Protein AF-W0DIJ5-F1 (afdb_monomer)

Mean predicted aligned error: 5.02 Å

Sequence (84 aa):
MRPDARTRWRCRRGMLENDLLLGQFLDHGYDQLDQEGRDAFERLLGYPDDVLLQIVLGRQETVDSGIARLVPLIRAAAKACTED

InterPro domains:
  IPR005631 Flavinator of succinate dehydrogenase [PF03937] (5-76)
  IPR036714 Flavinator of succinate dehydrogenase superfamily [G3DSA:1.10.150.250] (2-83)
  IPR036714 Flavinator of succinate dehydrogenase superfamily [SSF109910] (5-75)
  IPR050531 SdhE FAD assembly factor [PTHR39585] (5-79)

Organism: NCBI:txid71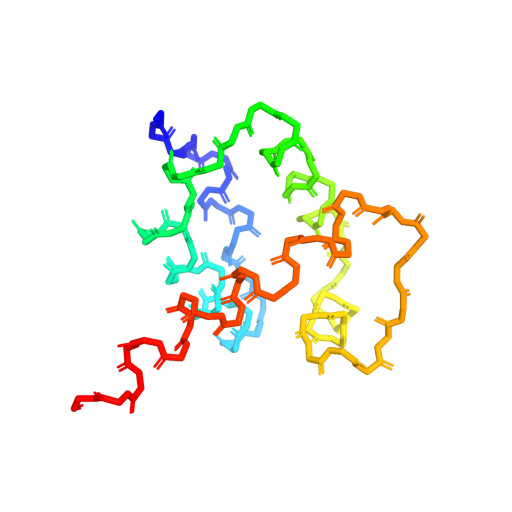3585

pLDDT: mean 83.55, std 9.29, range [39.31, 91.31]

Structure (mmCIF, N/CA/C/O backbone):
data_AF-W0DIJ5-F1
#
_entry.id   AF-W0DIJ5-F1
#
loop_
_atom_site.group_PDB
_atom_site.id
_atom_site.type_symbol
_atom_site.label_atom_id
_atom_site.label_alt_id
_atom_site.label_comp_id
_atom_site.label_asym_id
_atom_site.label_entity_id
_atom_site.label_seq_id
_atom_site.pdbx_PDB_ins_code
_atom_site.Cartn_x
_atom_site.Cartn_y
_atom_site.Cartn_z
_atom_site.occupancy
_atom_site.B_iso_or_equiv
_atom_site.auth_seq_id
_atom_site.auth_comp_id
_atom_site.auth_asym_id
_atom_site.auth_atom_id
_atom_site.pdbx_PDB_model_num
ATOM 1 N N . MET A 1 1 ? -14.076 1.148 -5.290 1.00 57.00 1 MET A N 1
ATOM 2 C CA . MET A 1 1 ? -13.847 0.644 -6.677 1.00 57.00 1 MET A CA 1
ATOM 3 C C . MET A 1 1 ? -13.181 -0.709 -6.553 1.00 57.00 1 MET A C 1
ATOM 5 O O . MET A 1 1 ? -12.188 -0.804 -5.846 1.00 57.00 1 MET A O 1
ATOM 9 N N . ARG A 1 2 ? -13.732 -1.762 -7.167 1.00 64.19 2 ARG A N 1
ATOM 10 C CA . ARG A 1 2 ? -13.165 -3.110 -7.015 1.00 64.19 2 ARG A CA 1
ATOM 11 C C . ARG A 1 2 ? -11.798 -3.185 -7.707 1.00 64.19 2 ARG A C 1
ATOM 13 O O . ARG A 1 2 ? -11.685 -2.657 -8.813 1.00 64.19 2 ARG A O 1
ATOM 20 N N . PRO A 1 3 ? -10.780 -3.810 -7.092 1.00 68.31 3 PRO A N 1
ATOM 21 C CA . PRO A 1 3 ? -9.485 -3.966 -7.733 1.00 68.31 3 PRO A CA 1
ATOM 22 C C . PRO A 1 3 ? -9.630 -4.800 -9.005 1.00 68.31 3 PRO A C 1
ATOM 24 O O . PRO A 1 3 ? -10.264 -5.859 -9.004 1.00 68.31 3 PRO A O 1
ATOM 27 N N . ASP A 1 4 ? -9.039 -4.306 -10.088 1.00 78.44 4 ASP A N 1
ATOM 28 C CA . ASP A 1 4 ? -9.084 -4.958 -11.390 1.00 78.44 4 ASP A CA 1
ATOM 29 C C . ASP A 1 4 ? -8.414 -6.341 -11.345 1.00 78.44 4 ASP A C 1
ATOM 31 O O . ASP A 1 4 ? -7.485 -6.580 -10.559 1.00 78.44 4 ASP A O 1
ATOM 35 N N . ALA A 1 5 ? -8.830 -7.257 -12.223 1.00 80.62 5 ALA A N 1
ATOM 36 C CA . ALA A 1 5 ? -8.292 -8.621 -12.247 1.00 80.62 5 ALA A CA 1
ATOM 37 C C . ALA A 1 5 ? -6.763 -8.632 -12.446 1.00 80.62 5 ALA A C 1
ATOM 39 O O . ALA A 1 5 ? -6.056 -9.467 -11.876 1.00 80.62 5 ALA A O 1
ATOM 40 N N . ARG A 1 6 ? -6.233 -7.644 -13.182 1.00 80.75 6 ARG A N 1
ATOM 41 C CA . ARG A 1 6 ? -4.793 -7.434 -13.388 1.00 80.75 6 ARG A CA 1
ATOM 42 C C . ARG A 1 6 ? -4.054 -7.065 -12.100 1.00 80.75 6 ARG A C 1
ATOM 44 O O . ARG A 1 6 ? -2.917 -7.488 -11.908 1.00 80.75 6 ARG A O 1
ATOM 51 N N . THR A 1 7 ? -4.656 -6.258 -11.231 1.00 80.81 7 THR A N 1
ATOM 52 C CA . THR A 1 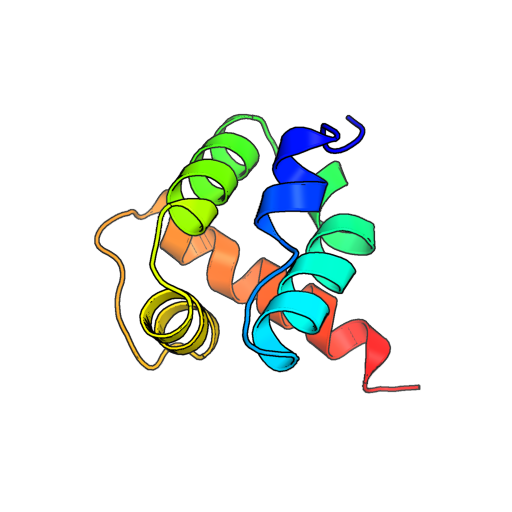7 ? -4.060 -5.861 -9.942 1.00 80.81 7 THR A CA 1
ATOM 53 C C . THR A 1 7 ? -4.053 -7.043 -8.983 1.00 80.81 7 THR A C 1
ATOM 55 O O . THR A 1 7 ? -3.027 -7.326 -8.370 1.00 80.81 7 THR A O 1
ATOM 58 N N . ARG A 1 8 ? -5.147 -7.814 -8.952 1.00 79.31 8 ARG A N 1
ATOM 59 C CA . ARG A 1 8 ? -5.225 -9.057 -8.176 1.00 79.31 8 ARG A CA 1
ATOM 60 C C . ARG A 1 8 ? -4.200 -10.095 -8.643 1.00 79.31 8 ARG A C 1
ATOM 62 O O . ARG A 1 8 ? -3.585 -10.755 -7.817 1.00 79.31 8 ARG A O 1
ATOM 69 N N . TRP A 1 9 ? -3.962 -10.203 -9.952 1.00 83.81 9 TRP A N 1
ATOM 70 C CA . TRP A 1 9 ? -2.925 -11.085 -10.494 1.00 83.81 9 TRP A CA 1
ATOM 71 C C . TRP A 1 9 ? -1.504 -10.604 -10.163 1.00 83.81 9 TRP A C 1
ATOM 73 O O . TRP A 1 9 ? -0.675 -11.417 -9.782 1.00 83.81 9 TRP A O 1
ATOM 83 N N . ARG A 1 10 ? -1.234 -9.291 -10.213 1.00 79.94 10 ARG A N 1
ATOM 84 C CA . ARG A 1 10 ? 0.066 -8.701 -9.819 1.00 79.94 10 ARG A CA 1
ATOM 85 C C . ARG A 1 10 ? 0.422 -8.902 -8.339 1.00 79.94 10 ARG A C 1
ATOM 87 O O . ARG A 1 10 ? 1.596 -8.804 -7.985 1.00 79.94 10 ARG A O 1
ATOM 94 N N . CYS A 1 11 ? -0.573 -9.164 -7.493 1.00 79.81 11 CYS A N 1
ATOM 95 C CA . CYS A 1 11 ? -0.365 -9.488 -6.082 1.00 79.81 11 CYS A CA 1
ATOM 96 C C . CYS A 1 11 ? 0.003 -10.958 -5.852 1.00 79.81 11 CYS A C 1
ATOM 98 O O . CYS A 1 11 ? 0.569 -11.257 -4.808 1.00 79.81 11 CYS A O 1
ATOM 100 N N . ARG A 1 12 ? -0.234 -11.841 -6.838 1.00 77.50 12 ARG A N 1
ATOM 101 C CA . ARG A 1 12 ? 0.216 -13.238 -6.807 1.00 77.50 12 ARG A CA 1
ATOM 102 C C . ARG A 1 12 ? 1.715 -13.289 -7.049 1.00 77.50 12 ARG A C 1
ATOM 104 O O . ARG A 1 12 ? 2.189 -13.343 -8.183 1.00 77.50 12 ARG A O 1
ATOM 111 N N . ARG A 1 13 ? 2.437 -13.187 -5.947 1.00 77.31 13 ARG A N 1
ATOM 112 C CA . ARG A 1 13 ? 3.882 -12.993 -5.865 1.00 77.31 13 ARG A CA 1
ATOM 113 C C . ARG A 1 13 ? 4.574 -14.306 -5.498 1.00 77.31 13 ARG A C 1
ATOM 115 O O . ARG A 1 13 ? 3.927 -15.263 -5.080 1.00 77.31 13 ARG A O 1
ATOM 122 N N . GLY A 1 14 ? 5.891 -14.373 -5.695 1.00 76.50 14 GLY A N 1
ATOM 123 C CA . GLY A 1 14 ? 6.665 -15.586 -5.390 1.00 76.50 14 GLY A CA 1
ATOM 124 C C . GLY A 1 14 ? 6.813 -15.835 -3.885 1.00 76.50 14 GLY A C 1
ATOM 125 O O . GLY A 1 14 ? 7.040 -16.967 -3.465 1.00 76.50 14 GLY A O 1
ATOM 126 N N . MET A 1 15 ? 6.660 -14.781 -3.077 1.00 83.44 15 MET A N 1
ATOM 127 C CA . MET A 1 15 ? 6.737 -14.824 -1.617 1.00 83.44 15 MET A CA 1
ATOM 128 C C . MET A 1 15 ? 5.353 -14.774 -0.970 1.00 83.44 15 MET A C 1
ATOM 130 O O . MET A 1 15 ? 4.561 -13.873 -1.255 1.00 83.44 15 MET A O 1
ATOM 134 N N . LEU A 1 16 ? 5.115 -15.692 -0.028 1.00 85.44 16 LEU A N 1
ATOM 135 C CA . LEU A 1 16 ? 3.866 -15.777 0.731 1.00 85.44 16 LEU A CA 1
ATOM 136 C C . LEU A 1 16 ? 3.596 -14.502 1.540 1.00 85.44 16 LEU A C 1
ATOM 138 O O . LEU A 1 16 ? 2.465 -14.030 1.553 1.00 85.44 16 LEU A O 1
ATOM 142 N N . GLU A 1 17 ? 4.621 -13.913 2.167 1.00 86.94 17 GLU A N 1
ATOM 143 C CA . GLU A 1 17 ? 4.463 -12.650 2.901 1.00 86.94 17 GLU A CA 1
ATOM 144 C C . GLU A 1 17 ? 3.900 -11.535 2.017 1.00 86.94 17 GLU A C 1
ATOM 146 O O . GLU A 1 17 ? 2.965 -10.853 2.426 1.00 86.94 17 GLU A O 1
ATOM 151 N N . ASN A 1 18 ? 4.404 -11.376 0.791 1.00 86.81 18 ASN A N 1
ATOM 152 C CA . ASN A 1 18 ? 3.881 -10.360 -0.120 1.00 86.81 18 ASN A CA 1
ATOM 153 C C . ASN A 1 18 ? 2.442 -10.657 -0.538 1.00 86.81 18 ASN A C 1
ATOM 155 O O . ASN A 1 18 ? 1.629 -9.737 -0.572 1.00 86.81 18 ASN A O 1
ATOM 159 N N . ASP A 1 19 ? 2.122 -11.917 -0.836 1.00 87.12 19 ASP A N 1
ATOM 160 C CA . ASP A 1 19 ? 0.762 -12.312 -1.215 1.00 87.12 19 ASP A CA 1
ATOM 161 C C . ASP A 1 19 ? -0.235 -12.034 -0.076 1.00 87.12 19 ASP A C 1
ATOM 163 O O . ASP A 1 19 ? -1.281 -11.429 -0.306 1.00 87.12 19 ASP A O 1
ATOM 167 N N . LEU A 1 20 ? 0.134 -12.352 1.171 1.00 86.31 20 LEU A N 1
ATOM 168 C CA . LEU A 1 20 ? -0.677 -12.072 2.359 1.00 86.31 20 LEU A CA 1
ATOM 169 C C . LEU A 1 20 ? -0.836 -10.569 2.617 1.00 86.31 20 LEU A C 1
ATOM 171 O O . LEU A 1 20 ? -1.958 -10.099 2.807 1.00 86.31 20 LEU A O 1
ATOM 175 N N . LEU A 1 21 ? 0.264 -9.808 2.605 1.00 87.50 21 LEU A N 1
ATOM 176 C CA . LEU A 1 21 ? 0.253 -8.360 2.839 1.00 87.50 21 LEU A CA 1
ATOM 177 C C . LEU A 1 21 ? -0.601 -7.636 1.791 1.00 87.50 21 LEU A C 1
ATOM 179 O O . LEU A 1 21 ? -1.473 -6.83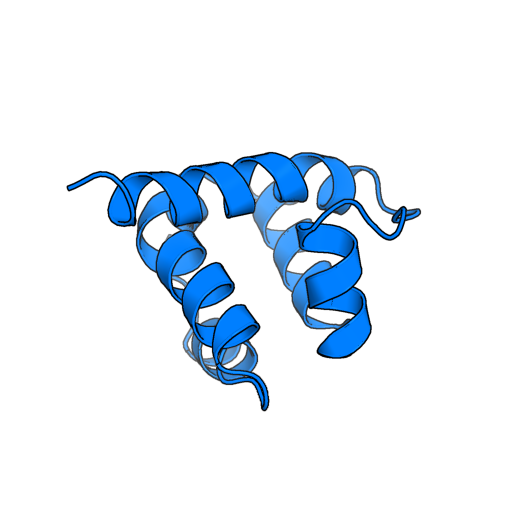4 2.132 1.00 87.50 21 LEU A O 1
ATOM 183 N N . LEU A 1 22 ? -0.363 -7.928 0.510 1.00 88.19 22 LEU A N 1
ATOM 184 C CA . LEU A 1 22 ? -1.080 -7.309 -0.601 1.00 88.19 22 LEU A CA 1
ATOM 185 C C . LEU A 1 22 ? -2.530 -7.789 -0.672 1.00 88.19 22 LEU A C 1
ATOM 187 O O . LEU A 1 22 ? -3.410 -6.988 -0.973 1.00 88.19 22 LEU A O 1
ATOM 191 N N . GLY A 1 23 ? -2.790 -9.064 -0.380 1.00 87.44 23 GLY A N 1
ATOM 192 C CA . GLY A 1 23 ? -4.128 -9.645 -0.341 1.00 87.44 23 GLY A CA 1
ATOM 193 C C . GLY A 1 23 ? -5.006 -9.017 0.739 1.00 87.44 23 GLY A C 1
ATOM 194 O O . GLY A 1 23 ? -6.106 -8.562 0.432 1.00 87.44 23 GLY A O 1
ATOM 195 N N . GLN A 1 24 ? -4.504 -8.907 1.974 1.00 87.56 24 GLN A N 1
ATOM 196 C CA . GLN A 1 24 ? -5.231 -8.249 3.068 1.00 87.56 24 GLN A CA 1
ATOM 197 C C . GLN A 1 24 ? -5.441 -6.762 2.787 1.00 87.56 24 GLN A C 1
ATOM 199 O O . GLN A 1 24 ? -6.536 -6.234 2.976 1.00 87.56 24 GLN A O 1
ATOM 204 N N . PHE A 1 25 ? -4.418 -6.079 2.271 1.00 88.81 25 PHE A N 1
ATOM 205 C CA . PHE A 1 25 ? -4.568 -4.683 1.883 1.00 88.81 25 PHE A CA 1
ATOM 206 C C . PHE A 1 25 ? -5.578 -4.495 0.744 1.00 88.81 25 PHE A C 1
ATOM 208 O O . PHE A 1 25 ? -6.340 -3.532 0.759 1.00 88.81 25 PHE A O 1
ATOM 215 N N . LEU A 1 26 ? -5.628 -5.409 -0.227 1.00 87.06 26 LEU A N 1
ATOM 216 C CA . LEU A 1 26 ? -6.614 -5.377 -1.306 1.00 87.06 26 LEU A CA 1
ATOM 217 C C . LEU A 1 26 ? -8.051 -5.520 -0.805 1.00 87.06 26 LEU A C 1
ATOM 219 O O . LEU A 1 26 ? -8.943 -4.896 -1.376 1.00 87.06 26 LEU A O 1
ATOM 223 N N . ASP A 1 27 ? -8.267 -6.334 0.225 1.00 85.19 27 ASP A N 1
ATOM 224 C CA . ASP A 1 27 ? -9.598 -6.589 0.773 1.00 85.19 27 ASP A CA 1
ATOM 225 C C . ASP A 1 27 ? -10.063 -5.455 1.702 1.00 85.19 27 ASP A C 1
ATOM 227 O O . ASP A 1 27 ? -11.171 -4.942 1.556 1.00 85.19 27 ASP A O 1
ATOM 231 N N . HIS A 1 28 ? -9.180 -4.984 2.590 1.00 83.94 28 HIS A N 1
ATOM 232 C CA . HIS A 1 28 ? -9.536 -4.028 3.646 1.00 83.94 28 HIS A CA 1
ATOM 233 C C . HIS A 1 28 ? -9.129 -2.575 3.359 1.00 83.94 28 HIS A C 1
ATOM 235 O O . HIS A 1 28 ? -9.794 -1.641 3.809 1.00 83.94 28 HIS A O 1
ATOM 241 N N . GLY A 1 29 ? -8.024 -2.351 2.646 1.00 82.94 29 GLY A N 1
ATOM 242 C CA . GLY A 1 29 ? -7.415 -1.027 2.463 1.00 82.94 29 GLY A CA 1
ATOM 243 C C . GLY A 1 29 ? -7.660 -0.392 1.094 1.00 82.94 29 GLY A C 1
ATOM 244 O O . GLY A 1 29 ? -7.766 0.827 0.993 1.00 82.94 29 GLY A O 1
ATOM 245 N N . TYR A 1 30 ? -7.782 -1.190 0.033 1.00 84.88 30 TYR A N 1
ATOM 246 C CA . TYR A 1 30 ? -7.807 -0.681 -1.342 1.00 84.88 30 TYR A CA 1
ATOM 247 C C . TYR A 1 30 ? -9.059 0.134 -1.683 1.00 84.88 30 TYR A C 1
ATOM 249 O O . TYR A 1 30 ? -8.977 1.097 -2.449 1.00 84.88 30 TYR A O 1
ATOM 257 N N . ASP A 1 31 ? -10.217 -0.207 -1.110 1.00 84.25 31 ASP A N 1
ATOM 258 C CA . ASP A 1 31 ? -11.442 0.573 -1.330 1.00 84.25 31 ASP A CA 1
ATOM 259 C C . ASP A 1 31 ? -11.364 1.964 -0.680 1.00 84.25 31 ASP A C 1
ATOM 261 O O . ASP A 1 31 ? -11.879 2.930 -1.241 1.00 84.25 31 ASP A O 1
ATOM 265 N N . GLN A 1 32 ? -10.614 2.079 0.424 1.00 83.31 32 GLN A N 1
ATOM 266 C CA . GLN A 1 32 ? -10.375 3.329 1.151 1.00 83.31 32 GLN A CA 1
ATOM 267 C C . GLN A 1 32 ? -9.345 4.242 0.465 1.00 83.31 32 GLN A C 1
ATOM 269 O O . GLN A 1 32 ? -9.165 5.382 0.886 1.00 83.31 32 GLN A O 1
ATOM 274 N N . LEU A 1 33 ? -8.653 3.768 -0.579 1.00 85.00 33 LEU A N 1
ATOM 275 C CA . LEU A 1 33 ? -7.703 4.587 -1.326 1.00 85.00 33 LEU A CA 1
ATOM 276 C C . LEU A 1 33 ? -8.401 5.505 -2.330 1.00 85.00 33 LEU A C 1
ATOM 278 O O . LEU A 1 33 ? -9.169 5.050 -3.186 1.00 85.00 33 LEU A O 1
ATOM 282 N N . ASP A 1 34 ? -8.006 6.775 -2.305 1.00 87.50 34 ASP A N 1
ATOM 283 C CA . ASP A 1 34 ? -8.237 7.738 -3.378 1.00 87.50 34 ASP A CA 1
ATOM 284 C C . ASP A 1 34 ? -7.426 7.408 -4.641 1.00 87.50 34 ASP A C 1
ATOM 286 O O . ASP A 1 34 ? -6.521 6.566 -4.643 1.00 87.50 34 ASP A O 1
ATOM 290 N N . GLN A 1 35 ? -7.726 8.104 -5.739 1.00 86.75 35 GLN A N 1
ATOM 291 C CA . GLN A 1 35 ? -7.101 7.876 -7.045 1.00 86.75 35 GLN A CA 1
ATOM 292 C C . GLN A 1 35 ? -5.563 7.951 -6.999 1.00 86.75 35 GLN A C 1
ATOM 294 O O . GLN A 1 35 ? -4.896 7.097 -7.580 1.00 86.75 35 GLN A O 1
ATOM 299 N N . GLU A 1 36 ? -5.001 8.918 -6.268 1.00 87.56 36 GLU A N 1
ATOM 300 C CA . GLU A 1 36 ? -3.547 9.053 -6.077 1.00 87.56 36 GLU A CA 1
ATOM 301 C C . GLU A 1 36 ? -2.946 7.871 -5.305 1.00 87.56 36 GLU A C 1
ATOM 303 O O . GLU A 1 36 ? -1.864 7.388 -5.639 1.00 87.56 36 GLU A O 1
ATOM 308 N N . GLY A 1 37 ? -3.659 7.370 -4.293 1.00 88.31 37 GLY A N 1
ATOM 309 C CA . GLY A 1 37 ? -3.240 6.199 -3.528 1.00 88.31 37 GLY A CA 1
ATOM 310 C C . GLY A 1 37 ? -3.247 4.932 -4.380 1.00 88.31 37 GLY A C 1
ATOM 311 O O . GLY A 1 37 ? -2.334 4.117 -4.294 1.00 88.31 37 GLY A O 1
ATOM 312 N N . ARG A 1 38 ? -4.242 4.780 -5.258 1.00 87.94 38 ARG A N 1
ATOM 313 C CA . ARG A 1 38 ? -4.304 3.647 -6.193 1.00 87.94 38 ARG A CA 1
ATOM 314 C C . ARG A 1 38 ? -3.165 3.686 -7.206 1.00 87.94 38 ARG A C 1
ATOM 316 O O . ARG A 1 38 ? -2.543 2.655 -7.437 1.00 87.94 38 ARG A O 1
ATOM 323 N N . ASP A 1 39 ? -2.858 4.858 -7.752 1.00 89.00 39 ASP A N 1
ATOM 324 C CA . ASP A 1 39 ? -1.741 5.033 -8.684 1.00 89.00 39 ASP A CA 1
ATOM 325 C C . ASP A 1 39 ? -0.388 4.726 -8.016 1.00 89.00 39 ASP A C 1
ATOM 327 O O . ASP A 1 39 ? 0.434 3.979 -8.553 1.00 89.00 39 ASP A O 1
ATOM 331 N N . ALA A 1 40 ? -0.185 5.208 -6.786 1.00 90.56 40 ALA A N 1
ATOM 332 C CA . ALA A 1 40 ? 0.989 4.856 -5.995 1.00 90.56 40 ALA A CA 1
ATOM 333 C C . ALA A 1 40 ? 1.064 3.344 -5.706 1.00 90.56 40 ALA A C 1
ATOM 335 O O . ALA A 1 40 ? 2.148 2.764 -5.743 1.00 90.56 40 ALA A O 1
ATOM 336 N N . PHE A 1 41 ? -0.070 2.676 -5.475 1.00 89.62 41 PHE A N 1
ATOM 337 C CA . PHE A 1 41 ? -0.106 1.229 -5.266 1.00 89.62 41 PHE A CA 1
ATOM 338 C C . PHE A 1 41 ? 0.254 0.464 -6.544 1.00 89.62 41 PHE A C 1
ATOM 340 O O . PHE A 1 41 ? 1.005 -0.508 -6.497 1.00 89.62 41 PHE A O 1
ATOM 347 N N . GLU A 1 42 ? -0.215 0.916 -7.707 1.00 88.19 42 GLU A N 1
ATOM 348 C CA . GLU A 1 42 ? 0.184 0.326 -8.985 1.00 88.19 42 GLU A CA 1
ATOM 349 C C . GLU A 1 42 ? 1.680 0.490 -9.267 1.00 88.19 42 GLU A C 1
ATOM 351 O O . GLU A 1 42 ? 2.303 -0.455 -9.759 1.00 88.19 42 GLU A O 1
ATOM 356 N N . ARG A 1 43 ? 2.265 1.638 -8.903 1.00 89.12 43 ARG A N 1
ATOM 357 C CA . ARG A 1 43 ? 3.719 1.851 -8.942 1.00 89.12 43 ARG A CA 1
ATOM 358 C C . ARG A 1 43 ? 4.455 0.917 -7.985 1.00 89.12 43 ARG A C 1
ATOM 360 O O . ARG A 1 43 ? 5.434 0.296 -8.393 1.00 89.12 43 ARG A O 1
ATOM 367 N N . LEU A 1 44 ? 3.955 0.741 -6.757 1.00 89.12 44 LEU A N 1
ATOM 368 C CA . LEU A 1 44 ? 4.508 -0.211 -5.785 1.00 89.12 44 LEU A CA 1
ATOM 369 C C . LEU A 1 44 ? 4.515 -1.644 -6.342 1.00 89.12 44 LEU A C 1
ATOM 371 O O . LEU A 1 44 ? 5.511 -2.353 -6.223 1.00 89.12 44 LEU A O 1
ATOM 375 N N . LEU A 1 45 ? 3.445 -2.059 -7.025 1.00 87.38 45 LEU A N 1
ATOM 376 C CA . LEU A 1 45 ? 3.371 -3.363 -7.692 1.00 87.38 45 LEU A CA 1
ATOM 377 C C . LEU A 1 45 ? 4.344 -3.515 -8.874 1.00 87.38 45 LEU A C 1
ATOM 379 O O . LEU A 1 45 ? 4.480 -4.623 -9.388 1.00 87.38 45 LEU A O 1
ATOM 383 N N . GLY A 1 46 ? 5.011 -2.449 -9.317 1.00 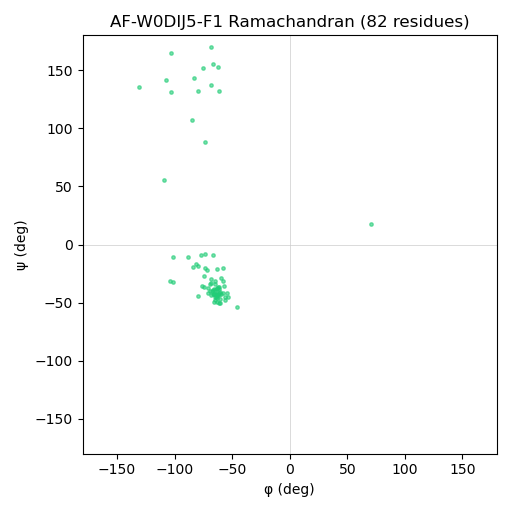86.62 46 GLY A N 1
ATOM 384 C CA . GLY A 1 46 ? 6.101 -2.513 -10.290 1.00 86.62 46 GLY A CA 1
ATOM 385 C C . GLY A 1 46 ? 7.444 -2.939 -9.687 1.00 86.62 46 GLY A C 1
ATOM 386 O O . GLY A 1 46 ? 8.324 -3.376 -10.426 1.00 86.62 46 GLY A O 1
ATOM 387 N N . TYR A 1 47 ? 7.610 -2.853 -8.363 1.00 88.56 47 TYR A N 1
ATOM 388 C CA . TYR A 1 47 ? 8.853 -3.238 -7.694 1.00 88.56 47 TYR A CA 1
ATOM 389 C C . TYR A 1 47 ? 9.003 -4.763 -7.600 1.00 88.56 47 TYR A C 1
ATOM 391 O O . TYR A 1 47 ? 7.998 -5.486 -7.554 1.00 88.56 47 TYR A O 1
ATOM 399 N N . PRO A 1 48 ? 10.244 -5.281 -7.556 1.00 88.56 48 PRO A N 1
ATOM 400 C CA . PRO A 1 48 ? 10.498 -6.696 -7.307 1.00 88.56 48 PRO A CA 1
ATOM 401 C C . PRO A 1 48 ? 10.091 -7.092 -5.882 1.00 88.56 48 PRO A C 1
ATOM 403 O O . PRO A 1 48 ? 10.054 -6.256 -4.981 1.00 88.56 48 PRO A O 1
ATOM 406 N N . ASP A 1 49 ? 9.787 -8.375 -5.690 1.00 87.62 49 ASP A N 1
ATOM 407 C CA . ASP A 1 49 ? 9.228 -8.926 -4.451 1.00 87.62 49 ASP A CA 1
ATOM 408 C C . ASP A 1 49 ? 10.052 -8.574 -3.208 1.00 87.62 49 ASP A C 1
ATOM 410 O O . ASP A 1 49 ? 9.488 -8.139 -2.205 1.00 87.62 49 ASP A O 1
ATOM 414 N N . ASP A 1 50 ? 11.375 -8.715 -3.305 1.00 87.94 50 ASP A N 1
ATOM 415 C CA . ASP A 1 50 ? 12.302 -8.444 -2.207 1.00 87.94 50 ASP A CA 1
ATOM 416 C C . ASP A 1 50 ? 12.228 -6.972 -1.775 1.00 87.94 50 ASP A C 1
ATOM 418 O O . ASP A 1 50 ? 11.966 -6.666 -0.615 1.00 87.94 50 ASP A O 1
ATOM 422 N N . VAL A 1 51 ? 12.316 -6.050 -2.739 1.00 89.94 51 VAL A N 1
ATOM 423 C CA . VAL A 1 51 ? 12.228 -4.600 -2.503 1.00 89.94 51 VAL A CA 1
ATOM 424 C C . VAL A 1 51 ? 10.86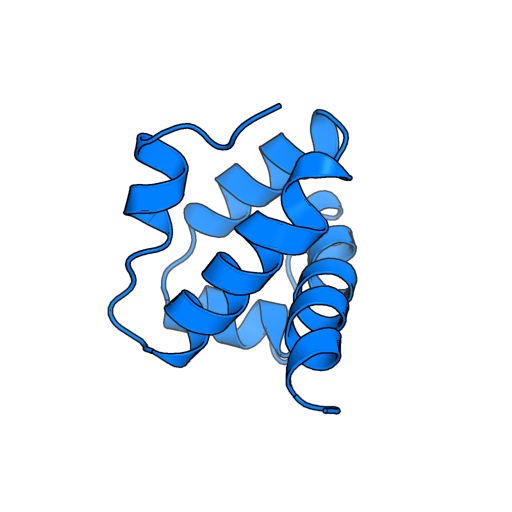5 -4.204 -1.948 1.00 89.94 51 VAL A C 1
ATOM 426 O O . VAL A 1 51 ? 10.799 -3.428 -0.998 1.00 89.94 51 VAL A O 1
ATOM 429 N N . LEU A 1 52 ? 9.777 -4.745 -2.502 1.00 89.50 52 LEU A N 1
ATOM 430 C CA . LEU A 1 52 ? 8.425 -4.475 -2.013 1.00 89.50 52 LEU A CA 1
ATOM 431 C C . LEU A 1 52 ? 8.318 -4.837 -0.531 1.00 89.50 52 LEU A C 1
ATOM 433 O O . LEU A 1 52 ? 7.862 -4.016 0.265 1.00 89.50 52 LEU A O 1
ATOM 437 N N . LEU A 1 53 ? 8.802 -6.022 -0.155 1.00 88.81 53 LEU A N 1
ATOM 438 C CA . LEU A 1 53 ? 8.802 -6.467 1.230 1.00 88.81 53 LEU A CA 1
ATOM 439 C C . LEU A 1 53 ? 9.676 -5.558 2.105 1.00 88.81 53 LEU A C 1
ATOM 441 O O . LEU A 1 53 ? 9.218 -5.119 3.157 1.00 88.81 53 LEU A O 1
ATOM 445 N N . GLN A 1 54 ? 10.893 -5.203 1.674 1.00 91.31 54 GLN A N 1
ATOM 446 C CA . GLN A 1 54 ? 11.762 -4.290 2.432 1.00 91.31 54 GLN A CA 1
ATOM 447 C C . GLN A 1 54 ? 11.114 -2.910 2.643 1.00 91.31 54 GLN A C 1
ATOM 449 O O . GLN A 1 54 ? 11.176 -2.373 3.751 1.00 91.31 54 GLN A O 1
ATOM 454 N N . ILE A 1 55 ? 10.468 -2.344 1.618 1.00 91.12 55 ILE A N 1
ATOM 455 C CA . ILE A 1 55 ? 9.771 -1.051 1.694 1.00 91.12 55 ILE A CA 1
ATOM 456 C C . ILE A 1 55 ? 8.582 -1.143 2.653 1.00 91.12 55 ILE A C 1
ATOM 458 O O . ILE A 1 55 ? 8.444 -0.309 3.548 1.00 91.12 55 ILE A O 1
ATOM 462 N N . VAL A 1 56 ? 7.744 -2.177 2.521 1.00 88.50 56 VAL A N 1
ATOM 463 C CA . VAL A 1 56 ? 6.582 -2.378 3.403 1.00 88.50 56 VAL A CA 1
ATOM 464 C C . VAL A 1 56 ? 7.019 -2.637 4.847 1.00 88.50 56 VAL A C 1
ATOM 466 O O . VAL A 1 56 ? 6.371 -2.164 5.775 1.00 88.50 56 VAL A O 1
ATOM 469 N N . LEU A 1 57 ? 8.147 -3.314 5.067 1.00 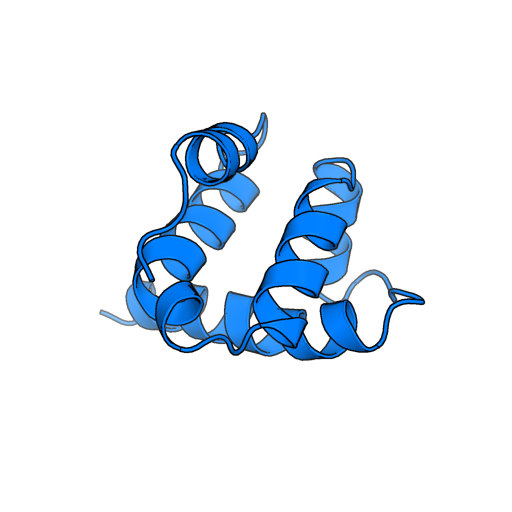87.44 57 LEU A N 1
ATOM 470 C CA . LEU A 1 57 ? 8.737 -3.502 6.395 1.00 87.44 57 LEU A CA 1
ATOM 471 C C . LEU A 1 57 ? 9.407 -2.231 6.951 1.00 87.44 57 LEU A C 1
ATOM 473 O O . LEU A 1 57 ? 9.807 -2.227 8.115 1.00 87.44 57 LEU A O 1
ATOM 477 N N . GLY A 1 58 ? 9.538 -1.163 6.157 1.00 86.44 58 GLY A N 1
ATOM 478 C CA . GLY A 1 58 ? 10.250 0.061 6.535 1.00 86.44 58 GLY A CA 1
ATOM 479 C C . GLY A 1 58 ? 11.769 -0.114 6.630 1.00 86.44 58 GLY A C 1
ATOM 480 O O . GLY A 1 58 ? 12.442 0.689 7.266 1.00 86.44 58 GLY A O 1
ATOM 481 N N . ARG A 1 59 ? 12.309 -1.180 6.032 1.00 88.88 59 ARG A N 1
ATOM 482 C CA . ARG A 1 59 ? 13.750 -1.455 5.940 1.00 88.88 59 ARG A CA 1
ATOM 483 C C . ARG A 1 59 ? 14.402 -0.738 4.760 1.00 88.88 59 ARG A C 1
ATOM 485 O O . ARG A 1 59 ? 15.618 -0.585 4.742 1.00 88.88 59 ARG A O 1
ATOM 492 N N . GLN A 1 60 ? 13.601 -0.312 3.784 1.00 89.50 60 GLN A N 1
ATOM 493 C CA . GLN A 1 60 ? 14.050 0.435 2.618 1.00 89.50 60 GLN A CA 1
ATOM 494 C C . GLN A 1 60 ? 13.175 1.668 2.395 1.00 89.50 60 GLN A C 1
ATOM 496 O O . GLN A 1 60 ? 11.949 1.600 2.477 1.00 89.50 60 GLN A O 1
ATOM 501 N N . GLU A 1 61 ? 13.818 2.796 2.107 1.00 85.00 61 GLU A N 1
ATOM 502 C CA . GLU A 1 61 ? 13.139 4.044 1.776 1.00 85.00 61 GL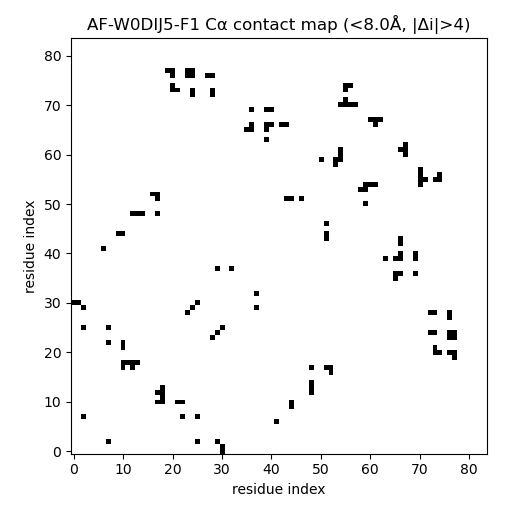U A CA 1
ATOM 503 C C . GLU A 1 61 ? 12.750 4.067 0.296 1.00 85.00 61 GLU A C 1
ATOM 505 O O . GLU A 1 61 ? 13.477 3.583 -0.573 1.00 85.00 61 GLU A O 1
ATOM 510 N N . THR A 1 62 ? 11.589 4.648 0.008 1.00 86.00 62 THR A N 1
ATOM 51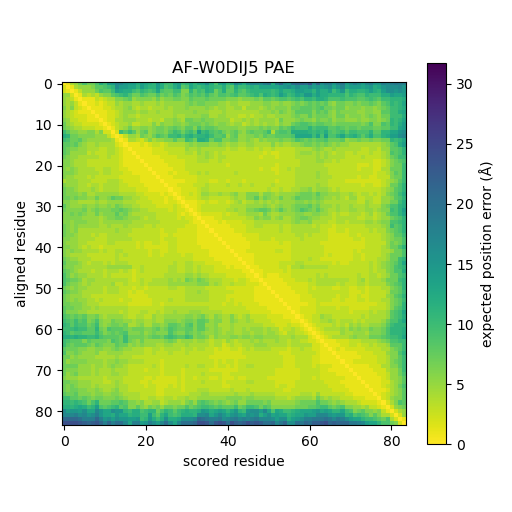1 C CA . THR A 1 62 ? 11.119 4.881 -1.358 1.00 86.00 62 THR A CA 1
ATOM 512 C C . THR A 1 62 ? 11.202 6.365 -1.684 1.00 86.00 62 THR A C 1
ATOM 514 O O . THR A 1 62 ? 10.904 7.216 -0.847 1.00 86.00 62 THR A O 1
ATOM 517 N N . VAL A 1 63 ? 11.594 6.677 -2.918 1.00 84.62 63 VAL A N 1
ATOM 518 C CA . VAL A 1 63 ? 11.629 8.055 -3.433 1.00 84.62 63 VAL A CA 1
ATOM 519 C C . VAL A 1 63 ? 10.226 8.594 -3.725 1.00 84.62 63 VAL A C 1
ATOM 521 O O . VAL A 1 63 ? 10.014 9.803 -3.773 1.00 84.62 63 VAL A O 1
ATOM 524 N N . ASP A 1 64 ? 9.251 7.699 -3.881 1.00 86.69 64 ASP A N 1
ATOM 525 C CA . ASP A 1 64 ? 7.865 8.048 -4.145 1.00 86.69 64 ASP A CA 1
ATOM 526 C C . ASP A 1 64 ? 7.124 8.338 -2.840 1.00 86.69 64 ASP A C 1
ATOM 528 O O . ASP A 1 64 ? 6.733 7.434 -2.097 1.00 86.69 64 ASP A O 1
ATOM 532 N N . SER A 1 65 ? 6.831 9.614 -2.593 1.00 87.88 65 SER A N 1
ATOM 533 C CA . SER A 1 65 ? 6.074 10.042 -1.409 1.00 87.88 65 SER A CA 1
ATOM 534 C C . SER A 1 65 ? 4.678 9.409 -1.337 1.00 87.88 65 SER A C 1
ATOM 536 O O . SER A 1 65 ? 4.156 9.183 -0.246 1.00 87.88 65 SER A O 1
ATOM 538 N N . GLY A 1 66 ? 4.074 9.084 -2.486 1.00 88.06 66 GLY A N 1
ATOM 539 C CA . GLY A 1 66 ? 2.808 8.348 -2.544 1.00 88.06 66 GLY A CA 1
ATOM 540 C C . GLY A 1 66 ? 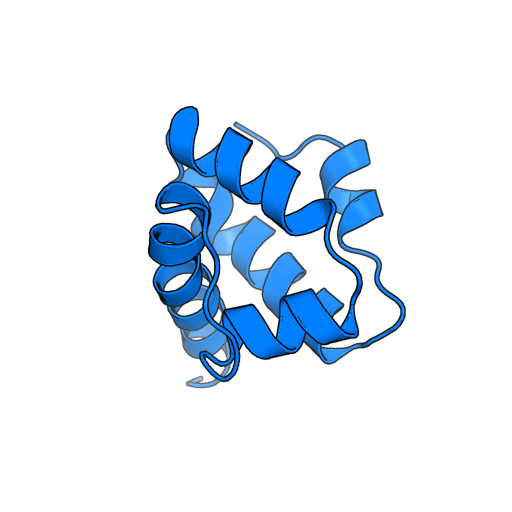2.941 6.931 -1.984 1.00 88.06 66 GLY A C 1
ATOM 541 O O . GLY A 1 66 ? 2.136 6.518 -1.153 1.00 88.06 66 GLY A O 1
ATOM 542 N N . ILE A 1 67 ? 4.002 6.215 -2.365 1.00 89.88 67 ILE A N 1
ATOM 543 C CA . ILE A 1 67 ? 4.285 4.869 -1.856 1.00 89.88 67 ILE A CA 1
ATOM 544 C C . ILE A 1 67 ? 4.633 4.929 -0.367 1.00 89.88 67 ILE A C 1
ATOM 546 O O . ILE A 1 67 ? 4.108 4.137 0.412 1.00 89.88 67 ILE A O 1
ATOM 550 N N . ALA A 1 68 ? 5.443 5.905 0.054 1.00 89.62 68 ALA A N 1
ATOM 551 C CA . ALA A 1 68 ? 5.797 6.092 1.461 1.00 89.62 68 ALA A CA 1
ATOM 552 C C . ALA A 1 68 ? 4.556 6.273 2.357 1.00 89.62 68 ALA A C 1
ATOM 554 O O . ALA A 1 68 ? 4.518 5.765 3.476 1.00 89.62 68 ALA A O 1
ATOM 555 N N . ARG A 1 69 ? 3.510 6.943 1.851 1.00 88.56 69 ARG A N 1
ATOM 556 C CA . ARG A 1 69 ? 2.222 7.102 2.548 1.00 88.56 69 ARG A CA 1
ATOM 557 C C . ARG A 1 69 ? 1.373 5.825 2.554 1.00 88.56 69 ARG A C 1
ATOM 559 O O . ARG A 1 69 ? 0.590 5.641 3.480 1.00 88.56 69 ARG A O 1
ATOM 566 N N . LEU A 1 70 ? 1.534 4.939 1.569 1.00 89.31 70 LEU A N 1
ATOM 567 C CA . LEU A 1 70 ? 0.834 3.649 1.512 1.00 89.31 70 LEU A CA 1
ATOM 568 C C . LEU A 1 70 ? 1.408 2.607 2.468 1.00 89.31 70 LEU A C 1
ATOM 570 O O . LEU A 1 70 ? 0.645 1.824 3.025 1.00 89.31 70 LEU A O 1
ATOM 574 N N . VAL A 1 71 ? 2.728 2.591 2.675 1.00 89.69 71 VAL A N 1
ATOM 575 C CA . VAL A 1 71 ? 3.410 1.630 3.561 1.00 89.69 71 VAL A CA 1
ATOM 576 C C . VAL A 1 71 ? 2.709 1.455 4.918 1.00 89.69 71 VAL A C 1
ATOM 578 O O . VAL A 1 71 ? 2.366 0.320 5.258 1.00 89.69 71 VAL A O 1
ATOM 581 N N . PRO A 1 72 ? 2.435 2.517 5.703 1.00 89.00 72 PRO A N 1
ATOM 582 C CA . PRO A 1 72 ? 1.754 2.359 6.986 1.00 89.00 72 PRO A CA 1
ATOM 583 C C . PRO A 1 72 ? 0.315 1.840 6.847 1.00 89.00 72 PRO A C 1
ATOM 585 O O . PRO A 1 72 ? -0.128 1.092 7.714 1.00 89.00 72 PRO A O 1
ATOM 588 N N . LEU A 1 73 ? -0.396 2.172 5.762 1.00 88.88 73 LEU A N 1
ATOM 589 C CA . LEU A 1 73 ? -1.758 1.686 5.505 1.00 88.88 73 LEU A CA 1
ATOM 590 C C . LEU A 1 73 ? -1.772 0.181 5.205 1.00 88.88 73 LEU A C 1
ATOM 592 O O . LEU A 1 73 ? -2.593 -0.548 5.756 1.00 88.88 73 LEU A O 1
ATOM 596 N N . ILE A 1 74 ? -0.827 -0.291 4.385 1.00 88.94 74 ILE A N 1
ATOM 597 C CA . ILE A 1 74 ? -0.648 -1.718 4.071 1.00 88.94 74 ILE A CA 1
ATOM 598 C C . ILE A 1 74 ? -0.351 -2.503 5.347 1.00 88.94 74 ILE A C 1
ATOM 600 O O . ILE A 1 74 ? -0.985 -3.520 5.617 1.00 88.94 74 ILE A O 1
ATOM 604 N N . ARG A 1 75 ? 0.567 -1.997 6.176 1.00 87.81 75 ARG A N 1
ATOM 605 C CA . ARG A 1 75 ? 0.904 -2.623 7.460 1.00 87.81 75 ARG A CA 1
ATOM 606 C C . ARG A 1 75 ? -0.274 -2.644 8.428 1.00 87.81 75 ARG A C 1
ATOM 608 O O . ARG A 1 75 ? -0.460 -3.642 9.112 1.00 87.81 75 ARG A O 1
ATOM 615 N N . ALA A 1 76 ? -1.048 -1.562 8.506 1.00 87.50 76 ALA A N 1
ATOM 616 C CA . ALA A 1 76 ? -2.216 -1.490 9.377 1.00 87.50 76 ALA A CA 1
ATOM 617 C C . ALA A 1 76 ? -3.288 -2.506 8.959 1.00 87.50 76 ALA A C 1
ATOM 619 O O . ALA A 1 76 ? -3.789 -3.239 9.809 1.00 87.50 76 ALA A O 1
ATOM 620 N N . ALA A 1 77 ? -3.569 -2.606 7.656 1.00 86.06 77 ALA A N 1
ATOM 621 C CA . ALA A 1 77 ? -4.494 -3.598 7.114 1.00 86.06 77 ALA A CA 1
ATOM 622 C C . ALA A 1 77 ? -4.023 -5.034 7.394 1.00 86.06 77 ALA A C 1
ATOM 624 O O . ALA A 1 77 ? -4.828 -5.867 7.790 1.00 86.06 77 ALA A O 1
ATOM 625 N N . ALA A 1 78 ? -2.720 -5.301 7.254 1.00 80.88 78 ALA A N 1
ATOM 626 C CA . ALA A 1 78 ? -2.147 -6.616 7.532 1.00 80.88 78 ALA A CA 1
ATOM 627 C C . ALA A 1 78 ? -2.150 -6.995 9.027 1.00 80.88 78 ALA A C 1
ATOM 629 O O . ALA A 1 78 ? -2.270 -8.164 9.397 1.00 80.88 78 ALA A O 1
ATOM 630 N N . LYS A 1 79 ? -1.980 -6.004 9.911 1.00 78.44 79 LYS A N 1
ATOM 631 C CA . LYS A 1 79 ? -1.952 -6.218 11.362 1.00 78.44 79 LYS A CA 1
ATOM 632 C C . LYS A 1 79 ? -3.349 -6.495 11.919 1.00 78.44 79 LYS A C 1
ATOM 634 O O . LYS A 1 79 ? -3.486 -7.357 12.778 1.00 78.44 79 LYS A O 1
ATOM 639 N N . ALA A 1 80 ? -4.371 -5.831 11.376 1.00 68.50 80 ALA A N 1
ATOM 640 C CA . ALA A 1 80 ? -5.761 -5.937 11.822 1.00 68.50 80 ALA A CA 1
ATOM 641 C C . ALA A 1 80 ? -6.343 -7.365 11.780 1.00 68.50 80 ALA A C 1
ATOM 643 O O . ALA A 1 80 ? -7.312 -7.627 12.478 1.00 68.50 80 ALA A O 1
ATOM 644 N N . CYS A 1 81 ? -5.758 -8.284 11.001 1.00 60.16 81 CYS A N 1
ATOM 645 C CA . CYS A 1 81 ? -6.189 -9.684 10.931 1.00 60.16 81 CYS A CA 1
ATOM 646 C C . CYS A 1 81 ? -5.303 -10.653 11.747 1.00 60.16 81 CYS A C 1
ATOM 648 O O . CYS A 1 81 ? -5.661 -11.814 11.899 1.00 60.16 81 CYS A O 1
ATOM 650 N N . THR A 1 82 ? -4.135 -10.215 12.241 1.00 56.19 82 THR A N 1
ATOM 651 C CA . THR A 1 82 ? -3.228 -11.049 13.071 1.00 56.19 82 THR A CA 1
ATOM 652 C C . THR A 1 82 ? -3.559 -10.953 14.568 1.00 56.19 82 THR A C 1
ATOM 654 O O . THR A 1 82 ? -3.040 -11.721 15.373 1.00 56.19 82 THR A O 1
ATOM 657 N N . GLU A 1 83 ? -4.416 -10.007 14.948 1.00 52.66 83 GLU A N 1
ATOM 658 C CA . GLU A 1 83 ? -4.879 -9.781 16.318 1.00 52.66 83 GLU A CA 1
ATOM 659 C C . GLU A 1 83 ? -6.364 -10.195 16.457 1.00 52.66 83 GLU A C 1
ATOM 661 O O . GLU A 1 83 ? -7.185 -9.368 16.839 1.00 52.66 83 GLU A O 1
ATOM 666 N N . ASP A 1 84 ? -6.711 -11.444 16.113 1.00 39.31 84 ASP A N 1
ATOM 667 C CA . ASP A 1 84 ? -7.958 -12.135 16.521 1.00 39.31 84 ASP A CA 1
ATOM 668 C C . ASP A 1 84 ? -7.685 -13.633 16.750 1.00 39.31 84 ASP A C 1
ATOM 670 O O . ASP A 1 84 ? -7.042 -14.259 15.870 1.00 39.31 84 ASP A O 1
#

Nearest PDB structures (foldseek):
  6c12-assembly1_D  TM=9.200E-01  e=2.703E-04  Escherichia coli K-12
  6b58-assembly1_B  TM=8.559E-01  e=3.000E-03  Escherichia coli
  2jr5-assembly1_A  TM=8.114E-01  e=2.106E-02  Vibrio cholerae
  6b58-assembly2_D  TM=8.249E-01  e=8.823E-02  Escherichia coli
  2wdv-assembly1_C  TM=2.764E-01  e=9.156E+00  Escherichia coli

Secondary structure (DSSP, 8-state):
-PPPHHHHHHT--SSHHHHHHHHHIIIIISTT--HHHHHHHHHHTTS-HHHHHHHHTTSS--S-HHHHHHHHHHHHHHHTTT--

Foldseek 3Di:
DQDDPVQLVLQPAPDPVSVLLSVLCNVPPPVVDDPLLVVLVVVLSVDHPVVSVCQLVVVDDDPDPSVNVCSVSSVVSSVVVVPD

Solvent-accessible surface area (backbone atoms only — not comparable to full-atom values): 4807 Å² total; per-residue (Å²): 106,83,80,50,73,68,57,61,51,63,34,69,50,98,45,68,70,54,27,52,37,45,49,36,15,55,73,69,39,48,60,77,44,51,73,67,48,49,53,26,48,56,55,50,63,70,48,56,71,69,58,42,49,32,36,53,71,66,77,39,90,65,93,46,68,53,42,57,63,42,29,63,50,36,48,50,36,41,48,68,69,74,73,119

Radius of gyration: 11.63 Å; Cα contacts (8 Å, |Δi|>4): 79; chains: 1; bounding box: 28×26×30 Å